Protein AF-A0AAV9B747-F1 (afdb_monomer)

Solvent-accessible surface area (backbone atoms only — not comparable to full-atom values): 9634 Å² total; per-residue (Å²): 139,81,80,83,84,75,82,76,76,76,82,72,79,83,65,59,85,52,69,72,56,31,53,51,53,48,54,54,65,77,53,63,54,70,68,61,51,49,53,55,48,52,54,48,51,52,54,50,51,53,52,53,50,50,53,50,50,53,52,52,52,55,36,62,74,66,78,54,80,82,84,76,81,89,60,102,57,96,60,64,58,45,88,87,77,69,55,73,66,60,97,67,61,66,67,66,52,50,55,54,57,70,70,45,76,77,84,65,70,61,92,63,80,47,75,64,51,54,53,50,52,51,50,52,52,52,52,52,51,51,54,51,51,54,53,52,52,52,51,52,51,53,52,56,70,70,50,86,79,72,96,120

Secondary structure (DSSP, 8-state):
---------------TTSHHHHHHHHHHHHS--HHHHHHHHHHHHHHHHHHHHHHHHHHHHHHHHTS--------SS---B-TTT--B-----HHHHHHHHHTS------TTSSHHHHHHHHHHHHHHHHHHHHHHHHHHHHHHHH------

Foldseek 3Di:
DDDPDDPDDPDDPPPCVDDPSVVVVVVCVVCDDPVVVVVVVVVVVVVVVVVVVVVVVVVVVVCVVVPHDDDDPPDPDDFPQDPVPSDTDDDDDVVVVVVVVVPDDPPPPPCPPDPVSVVVVVVVVVVVVVVVVVVVVVVVVVVVVVDPDDPD

InterPro domains:
  IPR024326 Ribosomal RNA-processing protein 7, C-terminal domain [PF12923] (29-152)
  IPR040446 Ribosomal RNA-processing protein 7 [PTHR13191] (2-152)

Structure (mmCIF, N/CA/C/O backbone):
data_AF-A0AAV9B747-F1
#
_entry.id   AF-A0AAV9B747-F1
#
loop_
_atom_site.group_PDB
_atom_site.id
_atom_site.type_symbol
_atom_site.label_atom_id
_atom_site.label_alt_id
_atom_site.label_comp_id
_atom_site.label_asym_id
_atom_site.label_entity_id
_atom_site.label_seq_id
_atom_site.pdbx_PDB_ins_code
_atom_site.Cartn_x
_atom_site.Cartn_y
_atom_site.Cartn_z
_atom_site.occupancy
_atom_site.B_iso_or_equiv
_atom_site.auth_seq_id
_atom_site.auth_comp_id
_atom_site.auth_asym_id
_atom_site.auth_atom_id
_atom_site.pdbx_PDB_model_num
ATOM 1 N N . MET A 1 1 ? 73.855 13.131 -69.220 1.00 43.25 1 MET A N 1
ATOM 2 C CA . MET A 1 1 ? 72.850 12.317 -68.515 1.00 43.25 1 MET A CA 1
ATOM 3 C C . MET A 1 1 ? 73.516 11.889 -67.230 1.00 43.25 1 MET A C 1
ATOM 5 O O . MET A 1 1 ? 74.196 10.877 -67.213 1.00 43.25 1 MET A O 1
ATOM 9 N N . GLU A 1 2 ? 73.443 12.754 -66.228 1.00 44.47 2 GLU A N 1
ATOM 10 C CA . GLU A 1 2 ? 73.711 12.400 -64.837 1.00 44.47 2 GLU A CA 1
ATOM 11 C C . GLU A 1 2 ? 72.358 12.598 -64.164 1.00 44.47 2 GLU A C 1
ATOM 13 O O . GLU A 1 2 ? 71.823 13.706 -64.162 1.00 44.47 2 GLU A O 1
ATOM 18 N N . GLU A 1 3 ? 71.734 11.488 -63.791 1.00 47.53 3 GLU A N 1
ATOM 19 C CA . GLU A 1 3 ? 70.464 11.468 -63.079 1.00 47.53 3 GLU A CA 1
ATOM 20 C C . GLU A 1 3 ? 70.797 11.606 -61.591 1.00 47.53 3 GLU A C 1
ATOM 22 O O . GLU A 1 3 ? 71.548 10.798 -61.048 1.00 47.53 3 GLU A O 1
ATOM 27 N N . GLU A 1 4 ? 70.305 12.673 -60.956 1.00 50.59 4 GLU A N 1
ATOM 28 C CA . GLU A 1 4 ? 70.348 12.823 -59.502 1.00 50.59 4 GLU A CA 1
ATOM 29 C C . GLU A 1 4 ? 69.434 11.763 -58.879 1.00 50.59 4 GLU A C 1
ATOM 31 O O . GLU A 1 4 ? 68.211 11.798 -59.032 1.00 50.59 4 GLU A O 1
ATOM 36 N N . GLU A 1 5 ? 70.051 10.809 -58.189 1.00 51.22 5 GLU A N 1
ATOM 37 C CA . GLU A 1 5 ? 69.393 9.830 -57.333 1.00 51.22 5 GLU A CA 1
ATOM 38 C C . GLU A 1 5 ? 68.821 10.570 -56.115 1.00 51.22 5 GLU A C 1
ATOM 40 O O . GLU A 1 5 ? 69.529 10.935 -55.176 1.00 51.22 5 GLU A O 1
ATOM 45 N N . VAL A 1 6 ? 67.527 10.887 -56.180 1.00 56.03 6 VAL A N 1
ATOM 46 C CA . VAL A 1 6 ? 66.772 11.426 -55.050 1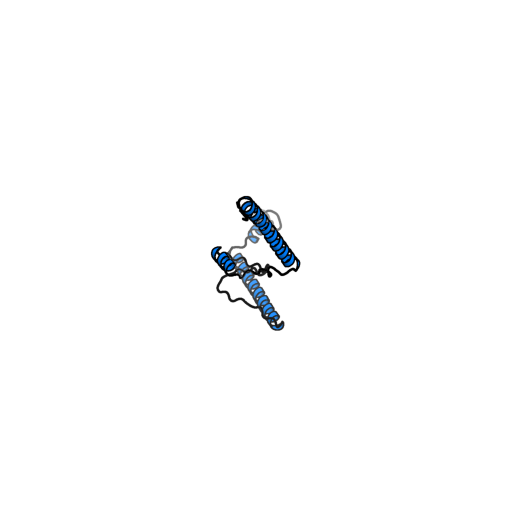.00 56.03 6 VAL A CA 1
ATOM 47 C C . VAL A 1 6 ? 66.429 10.249 -54.145 1.00 56.03 6 VAL A C 1
ATOM 49 O O . VAL A 1 6 ? 65.544 9.461 -54.470 1.00 56.03 6 VAL A O 1
ATOM 52 N N . ASP A 1 7 ? 67.134 10.129 -53.021 1.00 54.50 7 ASP A N 1
ATOM 53 C CA . ASP A 1 7 ? 66.823 9.154 -51.975 1.00 54.50 7 ASP A CA 1
ATOM 54 C C . ASP A 1 7 ? 65.405 9.405 -51.430 1.00 54.50 7 ASP A C 1
ATOM 56 O O . ASP A 1 7 ? 65.162 10.279 -50.589 1.00 54.50 7 ASP A O 1
ATOM 60 N N . GLU A 1 8 ? 64.443 8.628 -51.926 1.00 59.28 8 GLU A N 1
ATOM 61 C CA . GLU A 1 8 ? 63.095 8.554 -51.380 1.00 59.28 8 GLU A CA 1
ATOM 62 C C . GLU A 1 8 ? 63.162 7.919 -49.985 1.00 59.28 8 GLU A C 1
ATOM 64 O O . GLU A 1 8 ? 63.392 6.720 -49.820 1.00 59.28 8 GLU A O 1
ATOM 69 N N . ILE A 1 9 ? 62.961 8.735 -48.949 1.00 53.28 9 ILE A N 1
ATOM 70 C CA . ILE A 1 9 ? 62.841 8.249 -47.573 1.00 53.28 9 ILE A CA 1
ATOM 71 C C . ILE A 1 9 ? 61.611 7.324 -47.511 1.00 53.28 9 ILE A C 1
ATOM 73 O O . ILE A 1 9 ? 60.505 7.783 -47.818 1.00 53.28 9 ILE A O 1
ATOM 77 N N . PRO A 1 10 ? 61.754 6.049 -47.097 1.00 54.53 10 PRO A N 1
ATOM 78 C CA . PRO A 1 10 ? 60.627 5.134 -47.026 1.00 54.53 10 PRO A CA 1
ATOM 79 C C . PRO A 1 10 ? 59.608 5.661 -46.016 1.00 54.53 10 PRO A C 1
ATOM 81 O O . PRO A 1 10 ? 59.947 5.981 -44.874 1.00 54.53 10 PRO A O 1
ATOM 84 N N . MET A 1 11 ? 58.356 5.762 -46.465 1.00 51.22 11 MET A N 1
ATOM 85 C CA . MET A 1 11 ? 57.187 6.063 -45.643 1.00 51.22 11 MET A CA 1
ATOM 86 C C . MET A 1 11 ? 57.169 5.082 -44.469 1.00 51.22 11 MET A C 1
ATOM 88 O O . MET A 1 11 ? 56.852 3.909 -44.636 1.00 51.22 11 MET A O 1
ATOM 92 N N . VAL A 1 12 ? 57.586 5.554 -43.296 1.00 50.78 12 VAL A N 1
ATOM 93 C CA . VAL A 1 12 ? 57.536 4.783 -42.056 1.00 50.78 12 VAL A CA 1
ATOM 94 C C . VAL A 1 12 ? 56.076 4.444 -41.815 1.00 50.78 12 VAL A C 1
ATOM 96 O O . VAL A 1 12 ? 55.251 5.352 -41.696 1.00 50.78 12 VAL A O 1
ATOM 99 N N . ASP A 1 13 ? 55.769 3.149 -41.788 1.00 57.94 13 ASP A N 1
ATOM 100 C CA . ASP A 1 13 ? 54.441 2.641 -41.486 1.00 57.94 13 ASP A CA 1
ATOM 101 C C . ASP A 1 13 ? 53.910 3.329 -40.224 1.00 57.94 13 ASP A C 1
ATOM 103 O O . ASP A 1 13 ? 54.472 3.245 -39.129 1.00 57.94 13 ASP A O 1
ATOM 107 N N . GLU A 1 14 ? 52.838 4.092 -40.415 1.00 60.12 14 GLU A N 1
ATOM 108 C CA . GLU A 1 14 ? 52.123 4.843 -39.390 1.00 60.12 14 GLU A CA 1
ATOM 109 C C . GLU A 1 14 ? 51.334 3.876 -38.501 1.00 60.12 14 GLU A C 1
ATOM 111 O O . GLU A 1 14 ? 50.099 3.813 -38.515 1.00 60.12 14 GLU A O 1
ATOM 116 N N . ASP A 1 15 ? 52.071 3.076 -37.734 1.00 64.69 15 ASP A N 1
ATOM 117 C CA . ASP A 1 15 ? 51.520 2.130 -36.785 1.00 64.6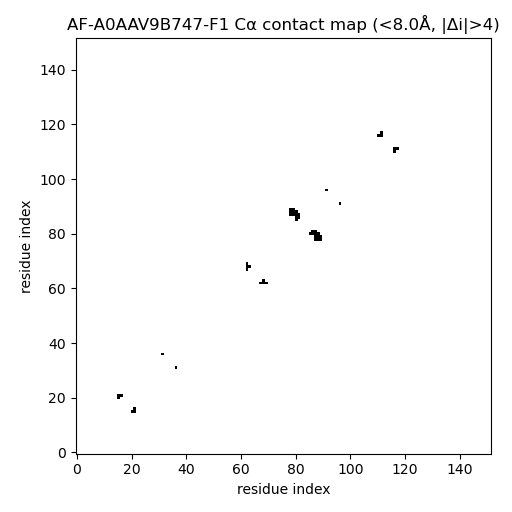9 15 ASP A CA 1
ATOM 118 C C . ASP A 1 15 ? 50.665 2.890 -35.764 1.00 64.69 15 ASP A C 1
ATOM 120 O O . ASP A 1 15 ? 51.148 3.509 -34.813 1.00 64.69 15 ASP A O 1
ATOM 124 N N . CYS A 1 16 ? 49.342 2.781 -35.903 1.00 62.44 16 CYS A N 1
ATOM 125 C CA . CYS A 1 16 ? 48.363 3.282 -34.931 1.00 62.44 16 CYS A CA 1
ATOM 126 C C . CYS A 1 16 ? 48.383 2.490 -33.600 1.00 62.44 16 CYS A C 1
ATOM 128 O O . CYS A 1 16 ? 47.409 2.505 -32.842 1.00 62.44 16 CYS A O 1
ATOM 130 N N . SER A 1 17 ? 49.476 1.774 -33.316 1.00 70.69 17 SER A N 1
ATOM 131 C CA . SER A 1 17 ? 49.678 0.898 -32.162 1.00 70.69 17 SER A CA 1
ATOM 132 C C . SER A 1 17 ? 49.856 1.677 -30.850 1.00 70.69 17 SER A C 1
ATOM 134 O O . SER A 1 17 ? 49.536 1.158 -29.775 1.00 70.69 17 SER A O 1
ATOM 136 N N . GLY A 1 18 ? 50.272 2.948 -30.914 1.00 79.50 18 GLY A N 1
ATOM 137 C CA . GLY A 1 18 ? 50.517 3.780 -29.736 1.00 79.50 18 GLY A CA 1
ATOM 138 C C . GLY A 1 18 ? 50.396 5.288 -29.967 1.00 79.50 18 GLY A C 1
ATOM 139 O O . GLY A 1 18 ? 50.214 5.777 -31.079 1.00 79.50 18 GLY A O 1
ATOM 140 N N . GLY A 1 19 ? 50.475 6.048 -28.873 1.00 85.06 19 GLY A N 1
ATOM 141 C CA . GLY A 1 19 ? 50.480 7.515 -28.901 1.00 85.06 19 GLY A CA 1
ATOM 142 C C . GLY A 1 19 ? 49.133 8.163 -29.247 1.00 85.06 19 GLY A C 1
ATOM 143 O O . GLY A 1 19 ? 48.070 7.565 -29.095 1.00 85.06 19 GLY A O 1
ATOM 144 N N . MET A 1 20 ? 49.173 9.424 -29.693 1.00 84.00 20 MET A N 1
ATOM 145 C CA . MET A 1 20 ? 47.987 10.259 -29.962 1.00 84.00 20 MET A CA 1
ATOM 146 C C . MET A 1 20 ? 47.029 9.641 -30.994 1.00 84.00 20 MET A C 1
ATOM 148 O O . MET A 1 20 ? 45.812 9.755 -30.867 1.00 84.00 20 MET A O 1
ATOM 152 N N . LYS A 1 21 ? 47.568 8.941 -31.997 1.00 84.12 21 LYS A N 1
ATOM 153 C CA . LYS A 1 21 ? 46.781 8.313 -33.070 1.00 84.12 21 LYS A CA 1
ATOM 154 C C . LYS A 1 21 ? 45.888 7.197 -32.543 1.00 84.12 21 LYS A C 1
ATOM 156 O O . LYS A 1 21 ? 44.722 7.130 -32.924 1.00 84.12 21 LYS A O 1
ATOM 161 N N . LYS A 1 22 ? 46.378 6.409 -31.579 1.00 90.94 22 LYS A N 1
ATOM 162 C CA . LYS A 1 22 ? 45.562 5.420 -30.864 1.00 90.94 22 LYS A CA 1
ATOM 163 C C . LYS A 1 22 ? 44.353 6.077 -30.193 1.00 90.94 22 LYS A C 1
ATOM 165 O O . LYS A 1 22 ? 43.232 5.620 -30.392 1.00 90.94 22 LYS A O 1
ATOM 170 N N . TRP A 1 23 ? 44.571 7.169 -29.459 1.00 89.56 23 TRP A N 1
ATOM 171 C CA . TRP A 1 23 ? 43.501 7.883 -28.754 1.00 89.56 23 TRP A CA 1
ATOM 172 C C . TRP A 1 23 ? 42.484 8.513 -29.704 1.00 89.56 23 TRP A C 1
ATOM 174 O O . TRP A 1 23 ? 41.292 8.464 -29.428 1.00 89.56 23 TRP A O 1
ATOM 184 N N . LEU A 1 24 ? 42.924 9.060 -30.841 1.00 86.94 24 LEU A N 1
ATOM 185 C CA . LEU A 1 24 ? 42.023 9.589 -31.870 1.00 86.94 24 LEU A CA 1
ATOM 186 C C . LEU A 1 24 ? 41.150 8.481 -32.471 1.00 86.94 24 LEU A C 1
ATOM 188 O O . LEU A 1 24 ? 39.933 8.631 -32.576 1.00 86.94 24 LEU A O 1
ATOM 192 N N . VAL A 1 25 ? 41.748 7.339 -32.808 1.00 87.75 25 VAL A N 1
ATOM 193 C CA . VAL A 1 25 ? 41.011 6.184 -33.333 1.00 87.75 25 VAL A CA 1
ATOM 194 C C . VAL A 1 25 ? 40.032 5.633 -32.289 1.00 87.75 25 VAL A C 1
ATOM 196 O O . VAL A 1 25 ? 38.886 5.333 -32.618 1.00 87.75 25 VAL A O 1
ATOM 199 N N . GLU A 1 26 ? 40.439 5.532 -31.025 1.00 89.56 26 GLU A N 1
ATOM 200 C CA . GLU A 1 26 ? 39.572 5.108 -29.919 1.00 89.56 26 GLU A CA 1
ATOM 201 C C . GLU A 1 26 ? 38.441 6.112 -29.651 1.00 89.56 26 GLU A C 1
ATOM 203 O O . GLU A 1 26 ? 37.292 5.721 -29.438 1.00 89.56 26 GLU A O 1
ATOM 208 N N . TYR A 1 27 ? 38.722 7.410 -29.765 1.00 88.62 27 TYR A N 1
ATOM 209 C CA . TYR A 1 27 ? 37.726 8.473 -29.663 1.00 88.62 27 TYR A CA 1
ATOM 210 C C . TYR A 1 27 ? 36.653 8.349 -30.753 1.00 88.62 27 TYR A C 1
ATOM 212 O O . TYR A 1 27 ? 35.461 8.402 -30.453 1.00 88.62 27 TYR A O 1
ATOM 220 N N . HIS A 1 28 ? 37.052 8.101 -32.001 1.00 85.81 28 HIS A N 1
ATOM 221 C CA . HIS A 1 28 ? 36.100 7.876 -33.091 1.00 85.81 28 HIS A CA 1
ATOM 222 C C . HIS A 1 28 ? 35.337 6.550 -32.945 1.00 85.81 28 HIS A C 1
ATOM 224 O O . HIS A 1 28 ? 34.140 6.505 -33.213 1.00 85.81 28 HIS A O 1
ATOM 230 N N . ARG A 1 29 ? 35.987 5.484 -32.459 1.00 86.31 29 ARG A N 1
ATOM 231 C CA . ARG A 1 29 ? 35.334 4.183 -32.208 1.00 86.31 29 ARG A CA 1
ATOM 232 C C . ARG A 1 29 ? 34.338 4.221 -31.050 1.00 86.31 29 ARG A C 1
ATOM 234 O O . ARG A 1 29 ? 33.297 3.575 -31.129 1.00 86.31 29 ARG A O 1
ATOM 241 N N . SER A 1 30 ? 34.641 4.969 -29.990 1.00 85.81 30 SER A N 1
ATOM 242 C CA . SER A 1 30 ? 33.762 5.121 -28.819 1.00 85.81 30 SER A CA 1
ATOM 243 C C . SER A 1 30 ? 32.515 5.958 -29.108 1.00 85.81 30 SER A C 1
ATOM 245 O O . SER A 1 30 ? 31.548 5.898 -28.351 1.00 85.81 30 SER A O 1
ATOM 247 N N . ARG A 1 31 ? 32.514 6.710 -30.215 1.00 85.94 31 ARG A N 1
ATOM 248 C CA . ARG A 1 31 ? 31.404 7.556 -30.661 1.00 85.94 31 ARG A CA 1
ATOM 249 C C . ARG A 1 31 ? 30.878 7.081 -32.015 1.00 85.94 31 ARG A C 1
ATOM 251 O O . ARG A 1 31 ? 31.028 7.793 -33.010 1.00 85.94 31 ARG A O 1
ATOM 258 N N . PRO A 1 32 ? 30.267 5.884 -32.073 1.00 83.00 32 PRO A N 1
ATOM 259 C CA . PRO A 1 32 ? 29.537 5.482 -33.263 1.00 83.00 32 PRO A CA 1
ATOM 260 C C . PRO A 1 32 ? 28.456 6.529 -33.568 1.00 83.00 32 PRO A C 1
ATOM 262 O O . PRO A 1 32 ? 27.899 7.151 -32.660 1.00 83.00 32 PRO A O 1
ATOM 265 N N . GLY A 1 33 ? 28.188 6.759 -34.853 1.00 88.25 33 GLY A N 1
ATOM 266 C CA . GLY A 1 33 ? 27.176 7.724 -35.280 1.00 88.25 33 GLY A CA 1
ATOM 267 C C . GLY A 1 33 ? 25.790 7.397 -34.717 1.00 88.25 33 GLY A C 1
ATOM 268 O O . GLY A 1 33 ? 25.498 6.248 -34.386 1.00 88.25 33 GLY A O 1
ATOM 269 N N . LEU A 1 34 ? 24.919 8.407 -34.647 1.00 90.44 34 LEU A N 1
ATOM 270 C CA . LEU A 1 34 ? 23.573 8.280 -34.072 1.00 90.44 34 LEU A CA 1
ATOM 271 C C . LEU A 1 34 ? 22.755 7.134 -34.688 1.00 90.44 34 LEU A C 1
ATOM 273 O O . LEU A 1 34 ? 22.037 6.459 -33.963 1.00 90.44 34 LEU A O 1
ATOM 277 N N . ALA A 1 35 ? 22.909 6.878 -35.991 1.00 92.88 35 ALA A N 1
ATOM 278 C CA . ALA A 1 35 ? 22.228 5.781 -36.680 1.00 92.88 35 ALA A CA 1
ATOM 279 C C . ALA A 1 35 ? 22.592 4.403 -36.097 1.00 92.88 35 ALA A C 1
ATOM 281 O O . ALA A 1 35 ? 21.711 3.630 -35.747 1.00 92.88 35 ALA A O 1
ATOM 282 N N . ILE A 1 36 ? 23.887 4.140 -35.897 1.00 92.31 36 ILE A N 1
ATOM 283 C CA . ILE A 1 36 ? 24.384 2.874 -35.333 1.00 92.31 36 ILE A CA 1
ATOM 284 C C . ILE A 1 36 ? 23.933 2.721 -33.876 1.00 92.31 36 ILE A C 1
ATOM 286 O O . ILE A 1 36 ? 23.662 1.619 -33.407 1.00 92.31 36 ILE A O 1
ATOM 290 N N . LEU A 1 37 ? 23.885 3.828 -33.129 1.00 92.19 37 LEU A N 1
ATOM 291 C CA . LEU A 1 37 ? 23.397 3.803 -31.755 1.00 92.19 37 LEU A CA 1
ATOM 292 C C . LEU A 1 37 ? 21.907 3.447 -31.703 1.00 92.19 37 LEU A C 1
ATOM 294 O O . LEU A 1 37 ? 21.520 2.656 -30.849 1.00 92.19 37 LEU A O 1
ATOM 298 N N . GLN A 1 38 ? 21.104 3.999 -32.613 1.00 94.81 38 GLN A N 1
ATOM 299 C CA . GLN A 1 38 ? 19.678 3.702 -32.701 1.00 94.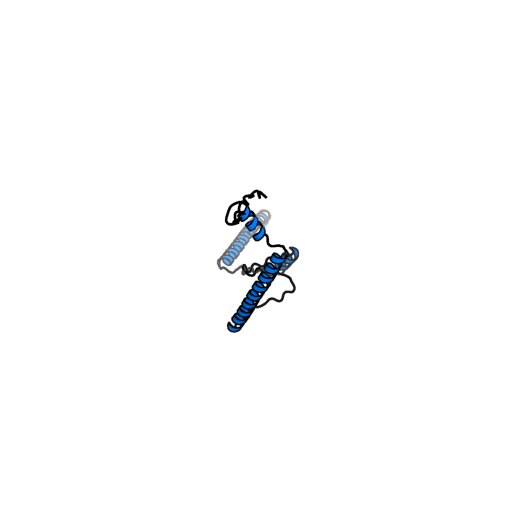81 38 GLN A CA 1
ATOM 300 C C . GLN A 1 38 ? 19.437 2.222 -33.014 1.00 94.81 38 GLN A C 1
ATOM 302 O O . GLN A 1 38 ? 18.707 1.578 -32.273 1.00 94.81 38 GLN A O 1
ATOM 307 N N . GLU A 1 39 ? 20.124 1.667 -34.018 1.00 96.50 39 GLU A N 1
ATOM 308 C CA . GLU A 1 39 ? 20.027 0.238 -34.359 1.00 96.50 39 GLU A CA 1
ATOM 309 C C . GLU A 1 39 ? 20.339 -0.654 -33.150 1.00 96.50 39 GLU A C 1
ATOM 311 O O . GLU A 1 39 ? 19.579 -1.559 -32.825 1.00 96.50 39 GLU A O 1
ATOM 316 N N . ARG A 1 40 ? 21.405 -0.340 -32.401 1.00 95.69 40 ARG A N 1
ATOM 317 C CA . ARG A 1 40 ? 21.760 -1.088 -31.183 1.00 95.69 40 ARG A CA 1
ATOM 318 C C . ARG A 1 40 ? 20.699 -0.996 -30.089 1.00 95.69 40 ARG A C 1
ATOM 320 O O . ARG A 1 40 ? 20.527 -1.954 -29.340 1.00 95.69 40 ARG A O 1
ATOM 327 N N . ILE A 1 41 ? 20.055 0.162 -29.941 1.00 96.56 41 ILE A N 1
ATOM 328 C CA . ILE A 1 41 ? 18.972 0.345 -28.970 1.00 96.56 41 ILE A CA 1
ATOM 329 C C . ILE A 1 41 ? 17.761 -0.475 -29.402 1.00 96.56 41 ILE A C 1
ATOM 331 O O . ILE A 1 41 ? 17.208 -1.190 -28.575 1.00 96.56 41 ILE A O 1
ATOM 335 N N . ASP A 1 42 ? 17.393 -0.419 -30.678 1.00 97.25 42 ASP A N 1
ATOM 336 C CA . ASP A 1 42 ? 16.248 -1.150 -31.216 1.00 97.25 42 ASP A CA 1
ATOM 337 C C . ASP A 1 42 ? 16.456 -2.672 -31.079 1.00 97.25 42 ASP A C 1
ATOM 339 O O . ASP A 1 42 ? 15.577 -3.382 -30.583 1.00 97.25 42 ASP A O 1
ATOM 343 N N . ASP A 1 43 ? 17.654 -3.171 -31.398 1.00 97.56 43 ASP A N 1
ATOM 344 C CA . ASP A 1 43 ? 18.044 -4.573 -31.191 1.00 97.56 43 ASP A CA 1
ATOM 345 C C . ASP A 1 43 ? 17.974 -4.975 -29.707 1.00 97.56 43 ASP A C 1
ATOM 347 O O . ASP A 1 43 ? 17.482 -6.049 -29.354 1.00 97.56 43 ASP A O 1
ATOM 351 N N . PHE A 1 44 ? 18.444 -4.105 -28.808 1.00 97.50 44 PHE A N 1
ATOM 352 C CA . PHE A 1 44 ? 18.396 -4.364 -27.371 1.00 97.50 44 PHE A CA 1
ATOM 353 C C . PHE A 1 44 ? 16.958 -4.388 -26.840 1.00 97.50 44 PHE A C 1
ATOM 355 O O . PHE A 1 44 ? 16.588 -5.295 -26.093 1.00 97.50 44 PHE A O 1
ATOM 362 N N . THR A 1 45 ? 16.140 -3.410 -27.230 1.00 96.12 45 THR A N 1
ATOM 363 C CA . THR A 1 45 ? 14.740 -3.310 -26.814 1.00 96.12 45 THR A CA 1
ATOM 364 C C . THR A 1 45 ? 13.949 -4.519 -27.298 1.00 96.12 45 THR A C 1
ATOM 366 O O . THR A 1 45 ? 13.259 -5.143 -26.495 1.00 96.12 45 THR A O 1
ATOM 369 N N . THR A 1 46 ? 14.105 -4.910 -28.564 1.00 96.94 46 THR A N 1
ATOM 370 C CA . THR A 1 46 ? 13.411 -6.082 -29.123 1.00 96.94 46 THR A CA 1
ATOM 371 C C . THR A 1 46 ? 13.821 -7.385 -28.433 1.00 96.94 46 THR A C 1
ATOM 373 O O . THR A 1 46 ? 12.954 -8.189 -28.080 1.00 96.94 46 THR A O 1
ATOM 376 N N . ALA A 1 47 ? 15.116 -7.587 -28.160 1.00 97.12 47 ALA A N 1
ATOM 377 C CA . ALA A 1 47 ? 15.596 -8.759 -27.426 1.00 97.12 47 ALA A CA 1
ATOM 378 C C . ALA A 1 47 ? 15.070 -8.802 -25.979 1.00 97.12 47 ALA A C 1
ATOM 380 O O . ALA A 1 47 ? 14.645 -9.856 -25.502 1.00 97.12 47 ALA A O 1
ATOM 381 N N . HIS A 1 48 ? 15.063 -7.659 -25.289 1.00 95.56 48 HIS A N 1
ATOM 382 C CA . HIS A 1 48 ? 14.583 -7.556 -23.912 1.00 95.56 48 HIS A CA 1
ATOM 383 C C . HIS A 1 48 ? 13.064 -7.772 -23.809 1.00 95.56 48 HIS A C 1
ATOM 385 O O . HIS A 1 48 ? 12.591 -8.481 -22.922 1.00 95.56 48 HIS A O 1
ATOM 391 N N . GLU A 1 49 ? 12.282 -7.200 -24.726 1.00 94.06 49 GLU A N 1
ATOM 392 C CA . GLU A 1 49 ? 10.831 -7.416 -24.784 1.00 94.06 49 GLU A CA 1
ATOM 393 C C . GLU A 1 49 ? 10.481 -8.884 -25.059 1.00 94.06 49 GLU A C 1
ATOM 395 O O . GLU A 1 49 ? 9.566 -9.423 -24.430 1.00 94.06 49 GLU A O 1
ATOM 400 N N . ALA A 1 50 ? 11.241 -9.555 -25.933 1.00 95.38 50 ALA A N 1
ATOM 401 C CA . ALA A 1 50 ? 11.068 -10.980 -26.201 1.00 95.38 50 ALA A CA 1
ATOM 402 C C . ALA A 1 50 ? 11.335 -11.844 -24.955 1.00 95.38 50 ALA A C 1
ATOM 404 O O . ALA A 1 50 ? 10.551 -12.751 -24.664 1.00 95.38 50 ALA A O 1
ATOM 405 N N . GLN A 1 51 ? 12.393 -11.543 -24.193 1.00 93.62 51 GLN A N 1
ATOM 406 C CA . GLN A 1 51 ? 12.688 -12.225 -22.924 1.00 93.62 51 GLN A CA 1
ATOM 407 C C . GLN A 1 51 ? 11.572 -12.008 -21.895 1.00 93.62 51 GLN A C 1
ATOM 409 O O . GLN A 1 51 ? 11.072 -12.969 -21.311 1.00 93.62 51 GLN A O 1
ATOM 414 N N . LEU A 1 52 ? 11.110 -10.766 -21.732 1.00 91.75 52 LEU A N 1
ATOM 415 C CA . LEU A 1 52 ? 10.038 -10.436 -20.793 1.00 91.75 52 LEU A CA 1
ATOM 416 C C . LEU A 1 52 ? 8.724 -11.155 -21.140 1.00 91.75 52 LEU A C 1
ATOM 418 O O . LEU A 1 52 ? 7.985 -11.586 -20.252 1.00 91.75 52 LEU A O 1
ATOM 422 N N . GLU A 1 53 ? 8.406 -11.289 -22.431 1.00 89.62 53 GLU A N 1
ATOM 423 C CA . GLU A 1 53 ? 7.209 -12.015 -22.851 1.00 89.62 53 GLU A CA 1
ATOM 424 C C . GLU A 1 53 ? 7.319 -13.521 -22.570 1.00 89.62 53 GLU A C 1
ATOM 426 O O . GLU A 1 53 ? 6.329 -14.127 -22.150 1.00 89.62 53 GLU A O 1
ATOM 431 N N . GLN A 1 54 ? 8.500 -14.119 -22.754 1.00 91.00 54 GLN A N 1
ATOM 432 C CA . GLN A 1 54 ? 8.748 -15.516 -22.381 1.00 91.00 54 GLN A CA 1
ATOM 433 C C . GLN A 1 54 ? 8.558 -15.726 -20.876 1.00 91.00 54 GLN A C 1
ATOM 435 O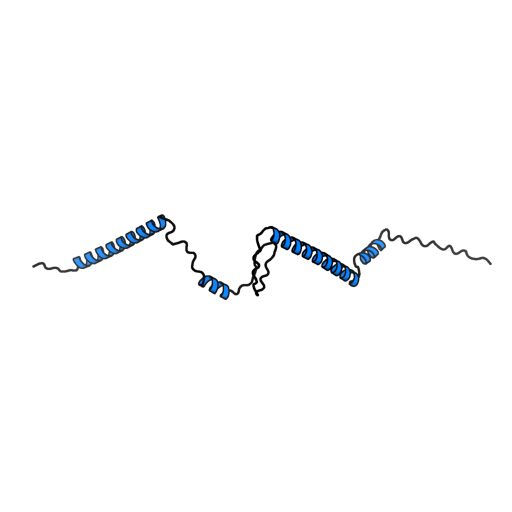 O . GLN A 1 54 ? 7.775 -16.586 -20.479 1.00 91.00 54 GLN A O 1
ATOM 440 N N . GLU A 1 55 ? 9.152 -14.874 -20.038 1.00 88.69 55 GLU A N 1
ATOM 441 C CA . GLU A 1 55 ? 8.971 -14.938 -18.581 1.00 88.69 55 GLU A CA 1
ATOM 442 C C . GLU A 1 55 ? 7.505 -14.757 -18.161 1.00 88.69 55 GLU A C 1
ATOM 444 O O . GLU A 1 55 ? 7.027 -15.407 -17.224 1.00 88.69 55 GLU A O 1
ATOM 449 N N . ARG A 1 56 ? 6.759 -13.884 -18.855 1.00 85.06 56 ARG A N 1
ATOM 450 C CA . ARG A 1 56 ? 5.323 -13.705 -18.607 1.00 85.06 56 ARG A CA 1
ATOM 451 C C . ARG A 1 56 ? 4.550 -14.985 -18.918 1.00 85.06 56 ARG A C 1
ATOM 453 O O . ARG A 1 56 ? 3.733 -15.392 -18.094 1.00 85.06 56 ARG A O 1
ATOM 460 N N . LYS A 1 57 ? 4.827 -15.620 -20.062 1.00 86.75 57 LYS A N 1
ATOM 461 C CA . LYS A 1 57 ? 4.205 -16.890 -20.470 1.00 86.75 57 LYS A CA 1
ATOM 462 C C . LYS A 1 57 ? 4.529 -18.007 -19.474 1.00 86.75 57 LYS A C 1
ATOM 464 O O . LYS A 1 57 ? 3.609 -18.637 -18.967 1.00 86.75 57 LYS A O 1
ATOM 469 N N . GLU A 1 58 ? 5.792 -18.159 -19.076 1.00 86.19 58 GLU A N 1
ATOM 470 C CA . GLU A 1 58 ? 6.197 -19.143 -18.060 1.00 86.19 58 GLU A CA 1
ATOM 471 C C . GLU A 1 58 ? 5.525 -18.901 -16.700 1.00 86.19 58 GLU A C 1
ATOM 473 O O . GLU A 1 58 ? 5.148 -19.836 -15.991 1.00 86.19 58 GLU A O 1
ATOM 478 N N . ARG A 1 59 ? 5.363 -17.633 -16.302 1.00 80.75 59 ARG A N 1
ATOM 479 C CA . ARG A 1 59 ? 4.651 -17.275 -15.069 1.00 80.75 59 ARG A CA 1
ATOM 480 C C . ARG A 1 59 ? 3.164 -17.619 -15.156 1.00 80.75 59 ARG A C 1
ATOM 482 O O . ARG A 1 59 ? 2.605 -18.069 -14.156 1.00 80.75 59 ARG A O 1
ATOM 489 N N . GLU A 1 60 ? 2.534 -17.386 -16.305 1.00 78.69 60 GLU A N 1
ATOM 490 C CA . GLU A 1 60 ? 1.137 -17.749 -16.565 1.00 78.69 60 GLU A CA 1
ATOM 491 C C . GLU A 1 60 ? 0.946 -19.277 -16.540 1.00 78.69 60 GLU A C 1
ATOM 493 O O . GLU A 1 60 ? 0.035 -19.760 -15.866 1.00 78.69 60 GLU A O 1
ATOM 498 N N . GLU A 1 61 ? 1.843 -20.040 -17.170 1.00 79.88 61 GLU A N 1
ATOM 499 C CA . GLU A 1 61 ? 1.838 -21.512 -17.161 1.00 79.88 61 GLU A CA 1
ATOM 500 C C . GLU A 1 61 ? 2.028 -22.075 -15.745 1.00 79.88 61 GLU A C 1
ATOM 502 O O . GLU A 1 61 ? 1.213 -22.870 -15.271 1.00 79.88 61 GLU A O 1
ATOM 507 N N . ARG A 1 62 ? 3.022 -21.573 -15.001 1.00 75.31 62 ARG A N 1
ATOM 508 C CA . ARG A 1 62 ? 3.254 -21.957 -13.598 1.00 75.31 62 ARG A CA 1
ATOM 509 C C . ARG A 1 62 ? 2.052 -21.637 -12.700 1.00 75.31 62 ARG A C 1
ATOM 511 O O . ARG A 1 62 ? 1.763 -22.376 -11.759 1.00 75.31 62 ARG A O 1
ATOM 518 N N . ALA A 1 63 ? 1.348 -20.535 -12.966 1.00 72.56 63 ALA A N 1
ATOM 519 C CA . ALA A 1 63 ? 0.132 -20.180 -12.236 1.00 72.56 63 ALA A CA 1
ATOM 520 C C . ALA A 1 63 ? -1.048 -21.112 -12.573 1.00 72.56 63 ALA A C 1
ATOM 522 O O . ALA A 1 63 ? -1.867 -21.386 -11.693 1.00 72.56 63 ALA A O 1
ATOM 523 N N . ALA A 1 64 ? -1.127 -21.622 -13.807 1.00 71.62 64 ALA A N 1
ATOM 524 C CA . ALA A 1 64 ? -2.146 -22.586 -14.220 1.00 71.62 64 ALA A CA 1
ATOM 525 C C . ALA A 1 64 ? -1.942 -23.968 -13.569 1.00 71.62 64 ALA A C 1
ATOM 527 O O . ALA A 1 64 ? -2.913 -24.577 -13.117 1.00 71.62 64 ALA A O 1
ATOM 528 N N . GLU A 1 65 ? -0.696 -24.438 -13.453 1.00 75.75 65 GLU A N 1
ATOM 529 C CA . GLU A 1 65 ? -0.363 -25.727 -12.820 1.00 75.75 65 GLU A CA 1
ATOM 530 C C . GLU A 1 65 ? -0.634 -25.744 -11.307 1.00 75.75 65 GLU A C 1
ATOM 532 O O . GLU A 1 65 ? -1.047 -26.760 -10.748 1.00 75.75 65 GLU A O 1
ATOM 537 N N . GLY A 1 66 ? -0.431 -24.610 -10.630 1.00 74.44 66 GLY A N 1
ATOM 538 C CA . GLY A 1 66 ? -0.526 -24.507 -9.173 1.00 74.44 66 GLY A CA 1
ATOM 539 C C . GLY A 1 66 ? -1.945 -24.518 -8.594 1.00 74.44 66 GLY A C 1
ATOM 540 O O . GLY A 1 66 ? -2.083 -24.464 -7.375 1.00 74.44 66 GLY A O 1
ATOM 541 N N . GLY A 1 67 ? -3.003 -24.541 -9.415 1.00 73.50 67 GLY A N 1
ATOM 542 C CA . GLY A 1 67 ? -4.402 -24.563 -8.953 1.00 73.50 67 GLY A CA 1
ATOM 543 C C . GLY A 1 67 ? -4.875 -23.305 -8.201 1.00 73.50 67 GLY A C 1
ATOM 544 O O . GLY A 1 67 ? -6.028 -23.243 -7.774 1.00 73.50 67 GLY A O 1
ATOM 545 N N . TRP A 1 68 ? -4.020 -22.288 -8.054 1.00 66.12 68 TRP A N 1
ATOM 546 C CA . TRP A 1 68 ? -4.340 -20.994 -7.450 1.00 66.12 68 TRP A CA 1
ATOM 547 C C . TRP A 1 68 ? -4.329 -19.909 -8.525 1.00 66.12 68 TRP A C 1
ATOM 549 O O . TRP A 1 68 ? -3.277 -19.484 -8.998 1.00 66.12 68 TRP A O 1
ATOM 559 N N . THR A 1 69 ? -5.508 -19.412 -8.893 1.00 70.81 69 THR A N 1
ATOM 560 C CA . THR A 1 69 ? -5.634 -18.300 -9.842 1.00 70.81 69 THR A CA 1
ATOM 561 C C . THR A 1 69 ? -5.292 -16.968 -9.174 1.00 70.81 69 THR A C 1
ATOM 563 O O . THR A 1 69 ? -5.909 -16.599 -8.170 1.00 70.81 69 THR A O 1
ATOM 566 N N . VAL A 1 70 ? -4.362 -16.203 -9.755 1.00 70.81 70 VAL A N 1
ATOM 567 C CA . VAL A 1 70 ? -4.083 -14.819 -9.340 1.00 70.81 70 VAL A CA 1
ATOM 568 C C . VAL A 1 70 ? -5.319 -13.957 -9.611 1.00 70.81 70 VAL A C 1
ATOM 570 O O . VAL A 1 70 ? -5.721 -13.767 -10.757 1.00 70.81 70 VAL A O 1
ATOM 573 N N . VAL A 1 71 ? -5.927 -13.411 -8.555 1.00 74.50 71 VAL A N 1
ATOM 574 C CA . VAL A 1 71 ? -7.059 -12.482 -8.677 1.00 74.50 71 VAL A CA 1
ATOM 575 C C . VAL A 1 71 ? -6.557 -11.164 -9.264 1.00 74.50 71 VAL A C 1
ATOM 577 O O . VAL A 1 71 ? -5.992 -10.324 -8.562 1.00 74.50 71 VAL A O 1
ATOM 580 N N . THR A 1 72 ? -6.777 -10.957 -10.560 1.00 68.31 72 THR A N 1
ATOM 581 C CA . THR A 1 72 ? -6.491 -9.680 -11.215 1.00 68.31 72 THR A CA 1
ATOM 582 C C . THR A 1 72 ? -7.646 -8.714 -10.961 1.00 68.31 72 THR A C 1
ATOM 584 O O . THR A 1 72 ? -8.781 -8.888 -11.412 1.00 68.31 72 THR A O 1
ATOM 587 N N . HIS A 1 73 ? -7.381 -7.657 -10.190 1.00 63.69 73 HIS A N 1
ATOM 588 C CA . HIS A 1 73 ? -8.370 -6.603 -10.012 1.00 63.69 73 HIS A CA 1
ATOM 589 C C . HIS A 1 73 ? -8.450 -5.778 -11.307 1.00 63.69 73 HIS A C 1
ATOM 591 O O . HIS A 1 73 ? -7.642 -4.882 -11.540 1.00 63.69 73 HIS A O 1
ATOM 597 N N . HIS A 1 74 ? -9.498 -5.978 -12.102 1.00 58.31 74 HIS A N 1
ATOM 598 C CA . HIS A 1 74 ? -9.867 -5.088 -13.203 1.00 58.31 74 HIS A CA 1
ATOM 599 C C . HIS A 1 74 ? -10.386 -3.759 -12.622 1.00 58.31 74 HIS A C 1
ATOM 601 O O . HIS A 1 74 ? -11.562 -3.595 -12.305 1.00 58.31 74 HIS A O 1
ATOM 607 N N . LYS A 1 75 ? -9.490 -2.800 -12.354 1.00 50.53 75 LYS A N 1
ATOM 608 C CA . LYS A 1 75 ? -9.882 -1.426 -11.993 1.00 50.53 75 LYS A CA 1
ATOM 609 C C . LYS A 1 75 ? -9.515 -0.522 -13.160 1.00 50.53 75 LYS A C 1
ATOM 611 O O . LYS A 1 75 ? -8.334 -0.308 -13.410 1.00 50.53 75 LYS A O 1
ATOM 616 N N . GLY A 1 76 ? -10.509 0.107 -13.783 1.00 56.09 76 GLY A N 1
ATOM 617 C CA . GLY A 1 76 ? -10.346 1.254 -14.689 1.00 56.09 76 GLY A CA 1
ATOM 618 C C . GLY A 1 76 ? -9.785 2.515 -14.007 1.00 56.09 76 GLY A C 1
ATOM 619 O O . GLY A 1 76 ? -10.218 3.625 -14.286 1.00 56.09 76 GLY A O 1
ATOM 620 N N . ARG A 1 77 ? -8.848 2.367 -13.065 1.00 55.69 77 ARG A N 1
ATOM 621 C CA . ARG A 1 77 ? -8.140 3.460 -12.404 1.00 55.69 77 ARG A CA 1
ATOM 622 C C . ARG A 1 77 ? -6.673 3.073 -12.330 1.00 55.69 77 ARG A C 1
ATOM 624 O O . ARG A 1 77 ? -6.335 2.164 -11.576 1.00 55.69 77 ARG A O 1
ATOM 631 N N . LYS A 1 78 ? -5.835 3.777 -13.098 1.00 53.12 78 LYS A N 1
ATOM 632 C CA . LYS A 1 78 ? -4.374 3.633 -13.103 1.00 53.12 78 LYS A CA 1
ATOM 633 C C . LYS A 1 78 ? -3.860 3.700 -11.661 1.00 53.12 78 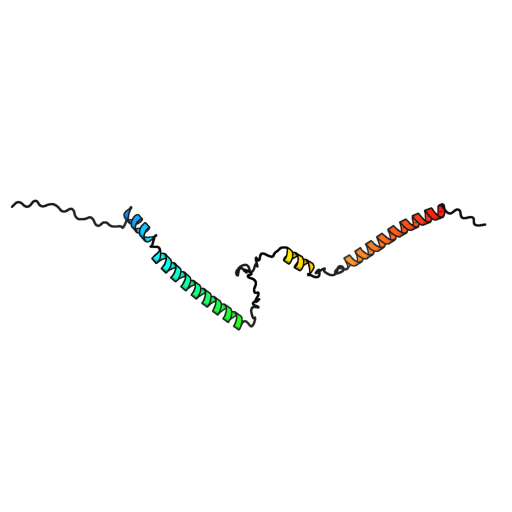LYS A C 1
ATOM 635 O O . LYS A 1 78 ? -3.811 4.772 -11.060 1.00 53.12 78 LYS A O 1
ATOM 640 N N . LYS A 1 79 ? -3.556 2.545 -11.080 1.00 54.22 79 LYS A N 1
ATOM 641 C CA . LYS A 1 79 ? -2.688 2.436 -9.916 1.00 54.22 79 LYS A CA 1
ATOM 642 C C . LYS A 1 79 ? -1.400 1.842 -10.448 1.00 54.22 79 LYS A C 1
ATOM 644 O O . LYS A 1 79 ? -1.413 0.723 -10.946 1.00 54.22 79 LYS A O 1
ATOM 649 N N . THR A 1 80 ? -0.331 2.621 -10.411 1.00 54.41 80 THR A N 1
ATOM 650 C CA . THR A 1 80 ? 1.020 2.121 -10.643 1.00 54.41 80 THR A CA 1
ATOM 651 C C . THR A 1 80 ? 1.382 1.302 -9.412 1.00 54.41 80 THR A C 1
ATOM 653 O O . THR A 1 80 ? 1.736 1.849 -8.368 1.00 54.41 80 THR A O 1
ATOM 656 N N . THR A 1 81 ? 1.138 -0.001 -9.481 1.00 51.72 81 THR A N 1
ATOM 657 C CA . THR A 1 81 ? 1.664 -0.945 -8.500 1.00 51.72 81 THR A CA 1
ATOM 658 C C . THR A 1 81 ? 3.069 -1.283 -8.963 1.00 51.72 81 THR A C 1
ATOM 660 O O . THR A 1 81 ? 3.231 -1.791 -10.070 1.00 51.72 81 THR A O 1
ATOM 663 N N . ASP A 1 82 ? 4.067 -0.946 -8.157 1.00 51.38 82 ASP A N 1
ATOM 664 C CA . ASP A 1 82 ? 5.427 -1.420 -8.376 1.00 51.38 82 ASP A CA 1
ATOM 665 C C . ASP A 1 82 ? 5.467 -2.935 -8.106 1.00 51.38 82 ASP A C 1
ATOM 667 O O . ASP A 1 82 ? 4.960 -3.405 -7.081 1.00 51.38 82 ASP A O 1
ATOM 671 N N . ALA A 1 83 ? 5.976 -3.699 -9.074 1.00 58.94 83 ALA A N 1
ATOM 672 C CA . ALA A 1 83 ? 5.914 -5.160 -9.081 1.00 58.94 83 ALA A CA 1
ATOM 673 C C . ALA A 1 83 ? 6.868 -5.802 -8.061 1.00 58.94 83 ALA A C 1
ATOM 675 O O . ALA A 1 83 ? 6.658 -6.954 -7.686 1.00 58.94 83 ALA A O 1
ATOM 676 N N . GLU A 1 84 ? 7.878 -5.060 -7.600 1.00 57.22 84 GLU A N 1
ATOM 677 C CA . GLU A 1 84 ? 8.896 -5.548 -6.668 1.00 57.22 84 GLU A CA 1
ATOM 678 C C . GLU A 1 84 ? 8.505 -5.309 -5.202 1.00 57.22 84 GLU A C 1
ATOM 680 O O . GLU A 1 84 ? 8.615 -6.202 -4.365 1.00 57.22 84 GLU A O 1
ATOM 685 N N . SER A 1 85 ? 7.976 -4.124 -4.885 1.00 60.31 85 SER A N 1
ATOM 686 C CA . SER A 1 85 ? 7.634 -3.752 -3.507 1.00 60.31 85 SER A CA 1
ATOM 687 C C . SER A 1 85 ? 6.180 -4.050 -3.118 1.00 60.31 85 SER A C 1
ATOM 689 O O . SER A 1 85 ? 5.850 -4.101 -1.932 1.00 60.31 85 SER A O 1
ATOM 691 N N . GLY A 1 86 ? 5.276 -4.216 -4.092 1.00 59.56 86 GLY A N 1
ATOM 692 C CA . GLY A 1 86 ? 3.839 -4.388 -3.842 1.00 59.56 86 GLY A CA 1
ATOM 693 C C . GLY A 1 86 ? 3.162 -3.160 -3.210 1.00 59.56 86 GLY A C 1
ATOM 694 O O . GLY A 1 86 ? 1.978 -3.209 -2.857 1.00 59.56 86 GLY A O 1
ATOM 695 N N . ILE A 1 87 ? 3.882 -2.041 -3.063 1.00 55.69 87 ILE A N 1
ATOM 696 C CA . ILE A 1 87 ? 3.380 -0.829 -2.417 1.00 55.69 87 ILE A CA 1
ATOM 697 C C . ILE A 1 87 ? 2.608 -0.014 -3.454 1.00 55.69 87 ILE A C 1
ATOM 699 O O . ILE A 1 87 ? 3.159 0.534 -4.406 1.00 55.69 87 ILE A O 1
ATOM 703 N N . THR A 1 88 ? 1.292 0.100 -3.267 1.00 52.31 88 THR A N 1
ATOM 704 C CA . THR A 1 88 ? 0.463 0.923 -4.153 1.00 52.31 88 THR A CA 1
ATOM 705 C C . THR A 1 88 ? 0.610 2.401 -3.788 1.00 52.31 88 THR A C 1
ATOM 707 O O . THR A 1 88 ? -0.042 2.870 -2.850 1.00 52.31 88 THR A O 1
ATOM 710 N N . VAL A 1 89 ? 1.400 3.162 -4.545 1.00 53.97 89 VAL A N 1
ATOM 711 C CA . VAL A 1 89 ? 1.435 4.627 -4.422 1.00 53.97 89 VAL A CA 1
ATO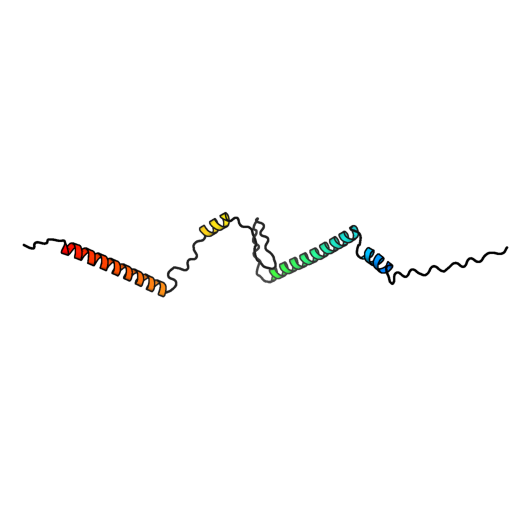M 712 C C . VAL A 1 89 ? 0.411 5.207 -5.391 1.00 53.97 89 VAL A C 1
ATOM 714 O O . VAL A 1 89 ? 0.614 5.270 -6.597 1.00 53.97 89 VAL A O 1
ATOM 717 N N . GLY A 1 90 ? -0.753 5.586 -4.870 1.00 57.53 90 GLY A N 1
ATOM 718 C CA . GLY A 1 90 ? -1.761 6.312 -5.634 1.00 57.53 90 GLY A CA 1
ATOM 719 C C . GLY A 1 90 ? -2.115 7.591 -4.906 1.00 57.53 90 GLY A C 1
ATOM 720 O O . GLY A 1 90 ? -2.515 7.528 -3.744 1.00 57.53 90 GLY A O 1
ATOM 721 N N . SER A 1 91 ? -2.028 8.735 -5.585 1.00 57.00 91 SER A N 1
ATOM 722 C CA . SER A 1 91 ? -2.588 9.978 -5.065 1.00 57.00 91 SER A CA 1
ATOM 723 C C . SER A 1 91 ? -4.103 9.793 -4.896 1.00 57.00 91 SER A C 1
ATOM 725 O O . SER A 1 91 ? -4.868 9.496 -5.826 1.00 57.00 91 SER A O 1
ATOM 727 N N . VAL A 1 92 ? -4.551 9.852 -3.647 1.00 58.38 92 VAL A N 1
ATOM 728 C CA . VAL A 1 92 ? -5.971 9.858 -3.307 1.00 58.38 92 VAL A CA 1
ATOM 729 C C . VAL A 1 92 ? -6.275 11.260 -2.814 1.00 58.38 92 VAL A C 1
ATOM 731 O O . VAL A 1 92 ? -5.658 11.722 -1.861 1.00 58.38 92 VAL A O 1
ATOM 734 N N . ALA A 1 93 ? -7.208 11.938 -3.484 1.00 61.47 93 ALA A N 1
ATOM 735 C CA . ALA A 1 93 ? -7.714 13.221 -3.021 1.00 61.47 93 ALA A CA 1
ATOM 736 C C . ALA A 1 93 ? -8.217 13.075 -1.579 1.00 61.47 93 ALA A C 1
ATOM 738 O O . ALA A 1 93 ? -8.921 12.114 -1.254 1.00 61.47 93 ALA A O 1
ATOM 739 N N . GLN A 1 94 ? -7.853 14.028 -0.726 1.00 63.38 94 GLN A N 1
ATOM 740 C CA . GLN A 1 94 ? -8.080 13.970 0.719 1.00 63.38 94 GLN A CA 1
ATOM 741 C C . GLN A 1 94 ? -9.567 13.766 1.071 1.00 63.38 94 GLN A C 1
ATOM 743 O O . GLN A 1 94 ? -9.884 13.005 1.982 1.00 63.38 94 GLN A O 1
ATOM 748 N N . ALA A 1 95 ? -10.476 14.329 0.268 1.00 66.12 95 ALA A N 1
ATOM 749 C CA . ALA A 1 95 ? -11.924 14.143 0.389 1.00 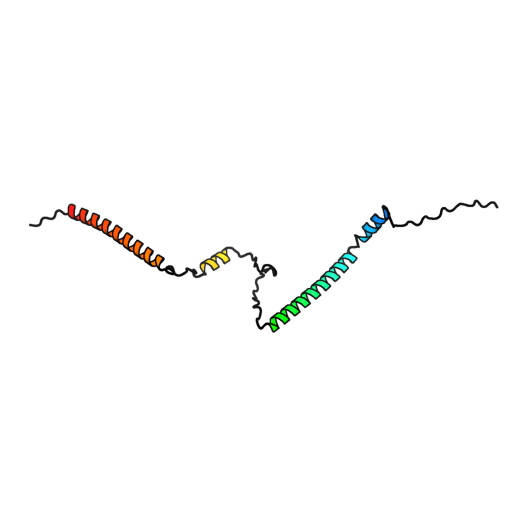66.12 95 ALA A CA 1
ATOM 750 C C . ALA A 1 95 ? -12.362 12.669 0.271 1.00 66.12 95 ALA A C 1
ATOM 752 O O . ALA A 1 95 ? -13.144 12.175 1.076 1.00 66.12 95 ALA A O 1
ATOM 753 N N . VAL A 1 96 ? -11.782 11.915 -0.668 1.00 66.75 96 VAL A N 1
ATOM 754 C CA . VAL A 1 96 ? -12.110 10.492 -0.871 1.00 66.75 96 VAL A CA 1
ATOM 755 C C . VAL A 1 96 ? -11.544 9.625 0.259 1.00 66.75 96 VAL A C 1
ATOM 757 O O . VAL A 1 96 ? -12.067 8.544 0.537 1.00 66.75 96 VAL A O 1
ATOM 760 N N . VAL A 1 97 ? -10.466 10.068 0.914 1.00 66.12 97 VAL A N 1
ATOM 761 C CA . VAL A 1 97 ? -9.952 9.419 2.130 1.00 66.12 97 VAL A CA 1
ATOM 762 C C . VAL A 1 97 ? -10.904 9.673 3.297 1.00 66.12 97 VAL A C 1
ATOM 764 O O . VAL A 1 97 ? -11.263 8.719 3.982 1.00 66.12 97 VAL A O 1
ATOM 767 N N . ALA A 1 98 ? -11.363 10.914 3.477 1.00 70.81 98 ALA A N 1
ATOM 768 C CA . ALA A 1 98 ? -12.290 11.292 4.542 1.00 70.81 98 ALA A CA 1
ATOM 769 C C . ALA A 1 98 ? -13.623 10.528 4.454 1.00 70.81 98 ALA A C 1
ATOM 771 O O . ALA A 1 98 ? -14.023 9.900 5.433 1.00 70.81 98 ALA A O 1
ATOM 772 N N . ASP A 1 99 ? -14.240 10.450 3.271 1.00 73.06 99 ASP A N 1
ATOM 773 C CA . ASP A 1 99 ? -15.488 9.694 3.077 1.00 73.06 99 ASP A CA 1
ATOM 774 C C . ASP A 1 99 ? -15.313 8.196 3.350 1.00 73.06 99 ASP A C 1
ATOM 776 O O . ASP A 1 99 ? -16.192 7.533 3.901 1.00 73.06 99 ASP A O 1
ATOM 780 N N . LYS A 1 100 ? -14.157 7.624 2.998 1.00 70.06 100 LYS A N 1
ATOM 781 C CA . LYS A 1 100 ? -13.860 6.213 3.291 1.00 70.06 100 LYS A CA 1
ATOM 782 C C . LYS A 1 100 ? -13.591 5.958 4.767 1.00 70.06 100 LYS A C 1
ATOM 784 O O . LYS A 1 100 ? -13.803 4.836 5.218 1.00 70.06 100 LYS A O 1
ATOM 789 N N . LEU A 1 101 ? -13.085 6.946 5.497 1.00 66.44 101 LEU A N 1
ATOM 790 C CA . LEU A 1 101 ? -12.914 6.860 6.943 1.00 66.44 101 LEU A CA 1
ATOM 791 C C . LEU A 1 101 ? -14.265 6.997 7.654 1.00 66.44 101 LEU A C 1
ATOM 793 O O . LEU A 1 101 ? -14.531 6.211 8.555 1.00 66.44 101 LEU A O 1
ATOM 797 N N . ALA A 1 102 ? -15.141 7.892 7.189 1.00 71.12 102 ALA A N 1
ATOM 798 C CA . ALA A 1 102 ? -16.491 8.067 7.729 1.00 71.12 102 ALA A CA 1
ATOM 799 C C . ALA A 1 102 ? -17.394 6.841 7.494 1.00 71.12 102 ALA A C 1
ATOM 801 O O . ALA A 1 102 ? -18.157 6.448 8.370 1.00 71.12 102 ALA A O 1
ATOM 802 N N . ASN A 1 103 ? -17.274 6.192 6.331 1.00 67.38 103 ASN A N 1
ATOM 803 C CA . ASN A 1 103 ? -18.076 5.013 5.980 1.00 67.38 103 ASN A CA 1
ATOM 804 C C . ASN A 1 103 ? -17.530 3.688 6.542 1.00 67.38 103 ASN A C 1
ATOM 806 O O . ASN A 1 103 ? -18.144 2.631 6.365 1.00 67.38 103 ASN A O 1
ATOM 810 N N . LYS A 1 104 ? -16.373 3.701 7.213 1.00 69.38 104 LYS A N 1
ATOM 811 C CA . LYS A 1 104 ? -15.888 2.524 7.932 1.00 69.38 104 LYS A CA 1
ATOM 812 C C . LYS A 1 104 ? -16.614 2.446 9.267 1.00 69.38 104 LYS A C 1
ATOM 814 O O . LYS A 1 104 ? -16.392 3.268 10.146 1.00 69.38 104 LYS A O 1
ATOM 819 N N . LYS A 1 105 ? -17.424 1.397 9.435 1.00 64.44 105 LYS A N 1
ATOM 820 C CA . LYS A 1 105 ? -17.873 0.952 10.761 1.00 64.44 105 LYS A CA 1
ATOM 821 C C . LYS A 1 105 ? -16.628 0.838 11.635 1.00 64.44 105 LYS A C 1
ATOM 823 O O . LYS A 1 105 ? -15.676 0.164 11.218 1.00 64.44 105 LYS A O 1
ATOM 828 N N . SER A 1 106 ? -16.598 1.526 12.775 1.00 62.75 106 SER A N 1
ATOM 829 C CA . SER A 1 106 ? -15.453 1.434 13.667 1.00 62.75 106 SER A CA 1
ATOM 830 C C . SER A 1 106 ? -15.262 -0.045 13.999 1.00 62.75 106 SER A C 1
ATOM 832 O O . SER A 1 106 ? -16.164 -0.731 14.478 1.00 62.75 106 SER A O 1
ATOM 834 N N . LYS A 1 107 ? -14.084 -0.583 13.665 1.00 61.44 107 LYS A N 1
ATOM 835 C CA . LYS A 1 107 ? -13.607 -1.850 14.229 1.00 61.44 107 LYS A CA 1
ATOM 836 C C . LYS A 1 107 ? -13.206 -1.567 15.672 1.00 61.44 107 LYS A C 1
ATOM 838 O O . LYS A 1 107 ? -12.058 -1.738 16.062 1.00 61.44 107 LYS A 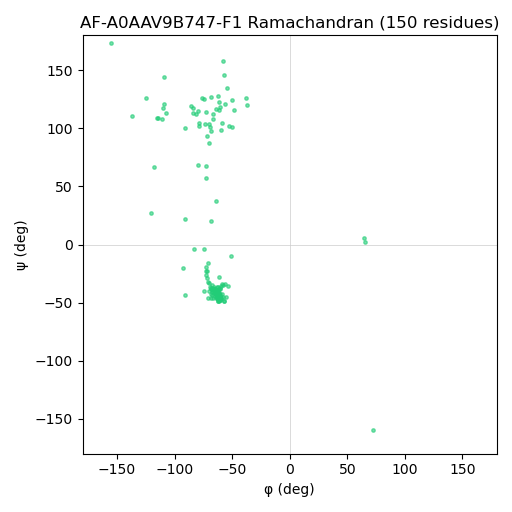O 1
ATOM 843 N N . GLU A 1 108 ? -14.147 -1.052 16.446 1.00 63.16 108 GLU A N 1
ATOM 844 C CA . GLU A 1 108 ? -14.031 -1.059 17.882 1.00 63.16 108 GLU A CA 1
ATOM 845 C C . GLU A 1 108 ? -14.199 -2.518 18.262 1.00 63.16 108 GLU A C 1
ATOM 847 O O . GLU A 1 108 ? -15.280 -3.104 18.181 1.00 63.16 108 GLU A O 1
ATOM 852 N N . VAL A 1 109 ? -13.065 -3.137 18.591 1.00 61.12 109 VAL A N 1
ATOM 853 C CA . VAL A 1 109 ? -13.042 -4.261 19.518 1.00 61.12 109 VAL A CA 1
ATOM 854 C C . VAL A 1 109 ? -14.083 -3.930 20.576 1.00 61.12 109 VAL A C 1
ATOM 856 O O . VAL A 1 109 ? -13.998 -2.849 21.159 1.00 61.12 109 VAL A O 1
ATOM 859 N N . SER A 1 110 ? -15.100 -4.790 20.718 1.00 65.81 110 SER A N 1
ATOM 860 C CA . SER A 1 110 ? -16.190 -4.592 21.675 1.00 65.81 110 SER A CA 1
ATOM 861 C C . SER A 1 110 ? -15.600 -3.992 22.946 1.00 65.81 110 SER A C 1
ATOM 863 O O . SER A 1 110 ? -14.624 -4.543 23.461 1.00 65.81 110 SER A O 1
ATOM 865 N N . LEU A 1 111 ? -16.141 -2.852 23.394 1.00 64.81 111 LEU A N 1
ATOM 866 C CA . LEU A 1 111 ? -15.639 -2.057 24.530 1.00 64.81 111 LEU A CA 1
ATOM 867 C C . LEU A 1 111 ? -15.422 -2.885 25.817 1.00 64.81 111 LEU A C 1
ATOM 869 O O . LEU A 1 111 ? -14.781 -2.420 26.754 1.00 64.81 111 LEU A O 1
ATOM 873 N N . ASP A 1 112 ? -15.896 -4.130 25.805 1.00 71.38 112 ASP A N 1
ATOM 874 C CA . ASP A 1 112 ? -15.920 -5.109 26.872 1.00 71.38 112 ASP A CA 1
ATOM 875 C C . ASP A 1 112 ? -15.161 -6.414 26.555 1.00 71.38 112 ASP A C 1
ATOM 877 O O . ASP A 1 112 ? -15.517 -7.483 27.068 1.00 71.38 112 ASP A O 1
ATOM 881 N N . PHE A 1 113 ? -14.141 -6.385 25.695 1.00 79.56 113 PHE A N 1
ATOM 882 C CA . PHE A 1 113 ? -13.374 -7.594 25.371 1.00 79.56 113 PHE A CA 1
ATOM 883 C C . PHE A 1 113 ? -12.729 -8.228 26.616 1.00 79.56 113 PHE A C 1
ATOM 885 O O . PHE A 1 113 ? -12.668 -9.454 26.730 1.00 79.56 113 PHE A O 1
ATOM 892 N N . TYR A 1 114 ? -12.301 -7.418 27.590 1.00 87.62 114 TYR A N 1
ATOM 893 C CA . TYR A 1 114 ? -11.648 -7.911 28.799 1.00 87.62 114 TYR A CA 1
ATOM 894 C C . TYR A 1 114 ? -12.505 -7.772 30.059 1.00 87.62 114 TYR A C 1
ATOM 896 O O . TYR A 1 114 ? -13.178 -6.775 30.308 1.00 87.62 114 TYR A O 1
ATOM 904 N N . ARG A 1 115 ? -12.389 -8.761 30.955 1.00 88.06 115 ARG A N 1
ATOM 905 C CA . ARG A 1 115 ? -13.122 -8.789 32.236 1.00 88.06 115 ARG A CA 1
ATOM 906 C C . ARG A 1 115 ? -12.792 -7.610 33.158 1.00 88.06 115 ARG A C 1
ATOM 908 O O . ARG A 1 115 ? -13.636 -7.239 33.971 1.00 88.06 115 ARG A O 1
ATOM 915 N N . PHE A 1 116 ? -11.587 -7.042 33.063 1.00 91.50 116 PHE A N 1
ATOM 916 C CA . PHE A 1 116 ? -11.197 -5.898 33.891 1.00 91.50 116 PHE A CA 1
ATOM 917 C C . PHE A 1 116 ? -11.943 -4.617 33.491 1.00 91.50 116 PHE A C 1
ATOM 919 O O . PHE A 1 116 ? -12.325 -3.868 34.382 1.00 91.50 116 PHE A O 1
ATOM 926 N N . GLN A 1 117 ? -12.262 -4.433 32.202 1.00 89.44 117 GLN A N 1
ATOM 927 C CA . GLN A 1 117 ? -13.014 -3.273 31.700 1.00 89.44 117 GLN A CA 1
ATOM 928 C C . GLN A 1 117 ? -14.399 -3.198 32.354 1.00 89.44 117 GLN A C 1
ATOM 930 O O . GLN A 1 117 ? -14.777 -2.170 32.910 1.00 89.44 117 GLN A O 1
ATOM 935 N N . LYS A 1 118 ? -15.108 -4.336 32.417 1.00 88.62 118 LYS A N 1
ATOM 936 C CA . LYS A 1 118 ? -16.410 -4.435 33.102 1.00 88.62 118 LYS A CA 1
ATOM 937 C C . LYS A 1 118 ? -16.314 -4.118 34.595 1.00 88.62 118 LYS A C 1
ATOM 939 O O . LYS A 1 118 ? -17.177 -3.436 35.141 1.00 88.62 118 LYS A O 1
ATOM 944 N N . ARG A 1 119 ? -15.268 -4.612 35.266 1.00 93.69 119 ARG A N 1
ATOM 945 C CA . ARG A 1 119 ? -15.060 -4.385 36.705 1.00 93.69 119 ARG A CA 1
ATOM 946 C C . ARG A 1 119 ? -14.759 -2.914 37.005 1.00 93.69 119 ARG A C 1
ATOM 948 O O . ARG A 1 119 ? -15.267 -2.383 37.989 1.00 93.69 119 ARG A O 1
ATOM 955 N N . GLU A 1 120 ? -13.948 -2.266 36.177 1.00 93.06 120 GLU A N 1
ATOM 956 C CA . GLU A 1 120 ? -13.632 -0.842 36.312 1.00 93.06 120 GLU A CA 1
ATOM 957 C C . GLU A 1 120 ? -14.852 0.036 36.036 1.00 93.06 120 GLU A C 1
ATOM 959 O O . GLU A 1 120 ? -15.138 0.928 36.831 1.00 93.06 120 GLU A O 1
ATOM 964 N N . ALA A 1 121 ? -15.626 -0.266 34.990 1.00 92.50 121 ALA A N 1
ATOM 965 C CA . ALA A 1 121 ? -16.870 0.441 34.693 1.00 92.50 121 ALA A CA 1
ATOM 966 C C . ALA A 1 121 ? -17.856 0.383 35.875 1.00 92.50 121 ALA A C 1
ATOM 968 O O . ALA A 1 121 ? -18.328 1.422 36.335 1.00 92.50 121 ALA A O 1
ATOM 969 N N . GLN A 1 122 ? -18.082 -0.811 36.440 1.00 94.19 122 GLN A N 1
ATOM 970 C CA . GLN A 1 122 ? -18.934 -0.992 37.623 1.00 94.19 122 GLN A CA 1
ATOM 971 C C . GLN A 1 122 ? -18.403 -0.237 38.848 1.00 94.19 122 GLN A C 1
ATOM 973 O O . GLN A 1 122 ? -19.167 0.396 39.576 1.00 94.19 122 GLN A O 1
ATOM 978 N N . ARG A 1 123 ? -17.086 -0.273 39.090 1.00 96.50 123 ARG A N 1
ATOM 979 C CA . ARG A 1 123 ? -16.467 0.466 40.199 1.00 96.50 123 ARG A CA 1
ATOM 980 C C . ARG A 1 123 ? -16.685 1.973 40.051 1.00 96.50 123 ARG A C 1
ATOM 982 O O . ARG A 1 123 ? -17.029 2.631 41.033 1.00 96.50 123 ARG A O 1
ATOM 989 N N . ASN A 1 124 ? -16.494 2.503 38.846 1.00 96.06 124 ASN A N 1
ATOM 990 C CA . ASN A 1 124 ? -16.674 3.923 38.554 1.00 96.06 124 ASN A CA 1
ATOM 991 C C . ASN A 1 124 ? -18.134 4.347 38.751 1.00 96.06 124 ASN A C 1
ATOM 993 O O . ASN A 1 124 ? -18.394 5.373 39.378 1.00 96.06 124 ASN A O 1
ATOM 997 N N . GLU A 1 125 ? -19.086 3.528 38.302 1.00 96.50 125 GLU A N 1
ATOM 998 C CA . GLU A 1 125 ? -20.516 3.768 38.510 1.00 96.50 125 GLU A CA 1
ATOM 999 C C . GLU A 1 125 ? -20.882 3.808 40.004 1.00 96.50 125 GLU A C 1
ATOM 1001 O O . GLU A 1 125 ? -21.529 4.755 40.460 1.00 96.50 125 GLU A O 1
ATOM 1006 N N . ILE A 1 126 ? -20.401 2.842 40.796 1.00 97.75 126 ILE A N 1
ATOM 1007 C CA . ILE A 1 126 ? -20.620 2.814 42.252 1.00 97.75 126 ILE A CA 1
ATOM 1008 C C . ILE A 1 126 ? -20.030 4.064 42.917 1.00 97.75 126 ILE A C 1
ATOM 1010 O O . ILE A 1 126 ? -20.687 4.685 43.754 1.00 97.75 126 ILE A O 1
ATOM 1014 N N . MET A 1 127 ? -18.817 4.466 42.532 1.00 97.38 127 MET A N 1
ATOM 1015 C CA . MET A 1 127 ? -18.166 5.662 43.074 1.00 97.38 127 MET A CA 1
ATOM 1016 C C . MET A 1 127 ? -18.961 6.937 42.751 1.00 97.38 127 MET A C 1
ATOM 1018 O O . MET A 1 127 ? -19.146 7.797 43.617 1.00 97.38 127 MET A O 1
ATOM 1022 N N . MET A 1 128 ? -19.494 7.046 41.530 1.00 97.38 128 MET A N 1
ATOM 1023 C CA . MET A 1 128 ? -20.369 8.154 41.140 1.00 97.38 128 MET A CA 1
ATOM 1024 C C . MET A 1 128 ? -21.666 8.179 41.958 1.00 97.38 128 MET A C 1
ATOM 1026 O O . MET A 1 128 ? -22.094 9.251 42.392 1.00 97.38 128 MET A O 1
ATOM 1030 N N . LEU A 1 129 ? -22.288 7.019 42.191 1.00 97.75 129 LEU A N 1
ATOM 1031 C CA . LEU A 1 129 ? -23.504 6.908 43.002 1.00 97.75 129 LEU A CA 1
ATOM 1032 C C . LEU A 1 129 ? -23.259 7.304 44.461 1.00 97.75 129 LEU A C 1
ATOM 1034 O O . LEU A 1 129 ? -24.054 8.054 45.026 1.00 97.75 129 LEU A O 1
ATOM 1038 N N . GLN A 1 130 ? -22.145 6.865 45.052 1.00 97.69 130 GLN A N 1
ATOM 1039 C CA . GLN A 1 130 ? -21.758 7.251 46.412 1.00 97.69 130 GLN A CA 1
ATOM 1040 C C . GLN A 1 130 ? -21.564 8.766 46.534 1.00 97.69 130 GLN A C 1
ATOM 1042 O O . GLN A 1 130 ? -22.119 9.383 47.442 1.00 97.69 130 GLN A O 1
ATOM 1047 N N . SER A 1 131 ? -20.862 9.385 45.577 1.00 97.81 131 SER A N 1
ATOM 1048 C CA . SER A 1 131 ? -20.662 10.839 45.563 1.00 97.81 131 SER A CA 1
ATOM 1049 C C . SER A 1 131 ? -21.989 11.605 45.492 1.00 97.81 131 SER A C 1
ATOM 1051 O O . SER A 1 131 ? -22.215 12.531 46.275 1.00 97.81 131 SER A O 1
ATOM 1053 N N . LYS A 1 132 ? -22.907 11.186 44.609 1.00 98.00 132 LYS A N 1
ATOM 1054 C CA . LYS A 1 132 ? -24.249 11.785 44.506 1.00 98.00 132 LYS A CA 1
ATOM 1055 C C . LYS A 1 132 ? -25.050 11.610 45.797 1.00 98.00 132 LYS A C 1
ATOM 1057 O O . LYS A 1 132 ? -25.650 12.566 46.282 1.00 98.00 132 LYS A O 1
ATOM 1062 N N . PHE A 1 133 ? -25.005 10.423 46.397 1.00 98.19 133 PHE A N 1
ATOM 1063 C CA . PHE A 1 133 ? -25.704 10.147 47.648 1.00 98.19 133 PHE A CA 1
ATOM 1064 C C . PHE A 1 133 ? -25.200 11.021 48.802 1.00 98.19 133 PHE A C 1
ATOM 1066 O O . PHE A 1 133 ? -25.996 11.534 49.587 1.00 98.19 133 PHE A O 1
ATOM 1073 N N . GLU A 1 134 ? -23.888 11.243 48.905 1.00 97.62 134 GLU A N 1
ATOM 1074 C CA . GLU A 1 134 ? -23.322 12.147 49.909 1.00 97.62 134 GLU A CA 1
ATOM 1075 C C . GLU A 1 134 ? -23.765 13.599 49.708 1.00 97.62 134 GLU A C 1
ATOM 1077 O O . GLU A 1 134 ? -24.060 14.292 50.687 1.00 97.62 134 GLU A O 1
ATOM 1082 N N . GLN A 1 135 ? -23.836 14.062 48.457 1.00 97.75 135 GLN A N 1
ATOM 1083 C CA . GLN A 1 135 ? -24.343 15.397 48.129 1.00 97.75 135 GLN A CA 1
ATOM 1084 C C . GLN A 1 135 ? -25.809 15.546 48.547 1.00 97.75 135 GLN A C 1
ATOM 1086 O O . GLN A 1 135 ? -26.162 16.508 49.235 1.00 97.75 135 GLN A O 1
ATOM 1091 N N . ASP A 1 136 ? -26.648 14.567 48.212 1.00 97.38 136 ASP A N 1
ATOM 1092 C CA . ASP A 1 136 ? -28.062 14.583 48.580 1.00 97.38 136 ASP A CA 1
ATOM 1093 C C . ASP A 1 136 ? -28.260 14.452 50.091 1.00 97.38 136 ASP A C 1
ATOM 1095 O O . ASP A 1 136 ? -29.079 15.166 50.674 1.00 97.38 136 ASP A O 1
ATOM 1099 N N . ARG A 1 137 ? -27.451 13.633 50.772 1.00 97.25 137 ARG A N 1
ATOM 1100 C CA . ARG A 1 137 ? -27.455 13.537 52.236 1.00 97.25 137 ARG A CA 1
ATOM 1101 C C . ARG A 1 137 ? -27.162 14.892 52.882 1.00 97.25 137 ARG A C 1
ATOM 1103 O O . ARG A 1 137 ? -27.880 15.283 53.804 1.00 97.25 137 ARG A O 1
ATOM 1110 N N . LYS A 1 138 ? -26.159 15.626 52.382 1.00 96.81 138 LYS A N 1
ATOM 1111 C CA . LYS A 1 138 ? -25.833 16.986 52.850 1.00 96.81 138 LYS A CA 1
ATOM 1112 C C . LYS A 1 138 ? -26.986 17.959 52.586 1.00 96.81 138 LYS A C 1
ATOM 1114 O O . LYS A 1 138 ? -27.381 18.693 53.491 1.00 96.81 138 LYS A O 1
ATOM 1119 N N . ARG A 1 139 ? -27.586 17.920 51.392 1.00 96.88 139 ARG A N 1
ATOM 1120 C CA . ARG A 1 139 ? -28.742 18.759 51.031 1.00 96.88 139 ARG A CA 1
ATOM 1121 C C . ARG A 1 139 ? -29.951 18.490 51.935 1.00 96.88 139 ARG A C 1
ATOM 1123 O O . ARG A 1 139 ? -30.559 19.429 52.445 1.00 96.88 139 ARG A O 1
ATOM 1130 N N . ILE A 1 140 ? -30.288 17.224 52.183 1.00 95.44 140 ILE A N 1
ATOM 1131 C CA . ILE A 1 140 ? -31.409 16.848 53.058 1.00 95.44 140 ILE A CA 1
ATOM 1132 C C . ILE A 1 140 ? -31.145 17.287 54.501 1.00 95.44 140 ILE A C 1
ATOM 1134 O O . ILE A 1 140 ? -32.066 17.751 55.171 1.00 95.44 140 ILE A O 1
ATOM 1138 N N . GLN A 1 141 ? -29.907 17.177 54.991 1.00 94.75 141 GLN A N 1
ATOM 1139 C CA . GLN A 1 141 ? -29.542 17.677 56.320 1.00 94.75 141 GLN A CA 1
ATOM 1140 C C . GLN A 1 141 ? -29.735 19.193 56.434 1.00 94.75 141 GLN A C 1
ATOM 1142 O O . GLN A 1 141 ? -30.330 19.647 57.409 1.00 94.75 141 GLN A O 1
ATOM 1147 N N . GLN A 1 142 ? -29.318 19.961 55.422 1.00 94.50 142 GLN A N 1
ATOM 1148 C CA . GLN A 1 142 ? -29.552 21.408 55.373 1.00 94.50 142 GLN A CA 1
ATOM 1149 C C . GLN A 1 142 ? -31.050 21.741 55.381 1.00 94.50 142 GLN A C 1
ATOM 1151 O O . GLN A 1 142 ? -31.490 22.577 56.168 1.00 94.50 142 GLN A O 1
ATOM 1156 N N . LEU A 1 143 ? -31.855 21.041 54.573 1.00 92.94 143 LEU A N 1
ATOM 1157 C CA . LEU A 1 143 ? -33.311 21.225 54.544 1.00 92.94 143 LEU A CA 1
ATOM 1158 C C . LEU A 1 143 ? -33.972 20.855 55.877 1.00 92.94 143 LEU A C 1
ATOM 1160 O O . LEU A 1 143 ? -34.873 21.555 56.331 1.00 92.94 143 LEU A O 1
ATOM 1164 N N . ARG A 1 144 ? -33.519 19.778 56.528 1.00 90.00 144 ARG A N 1
ATOM 1165 C CA . ARG A 1 144 ? -33.995 19.378 57.860 1.00 90.00 144 ARG A CA 1
ATOM 1166 C C . ARG A 1 144 ? -33.666 20.423 58.920 1.00 90.00 144 ARG A C 1
ATOM 1168 O O . ARG A 1 144 ? -34.536 20.723 59.726 1.00 90.00 144 ARG A O 1
ATOM 1175 N N . ALA A 1 145 ? -32.458 20.984 58.897 1.00 90.69 145 ALA A N 1
ATOM 1176 C CA . ALA A 1 145 ? -32.050 22.036 59.825 1.00 90.69 145 ALA A CA 1
ATOM 1177 C C . ALA A 1 145 ? -32.821 23.348 59.591 1.00 90.69 145 ALA A C 1
ATOM 1179 O O . ALA A 1 145 ? -33.208 24.017 60.544 1.00 90.69 145 ALA A O 1
ATOM 1180 N N . ALA A 1 146 ? -33.091 23.699 58.329 1.00 89.62 146 ALA A N 1
ATOM 1181 C CA . ALA A 1 146 ? -33.882 24.877 57.972 1.00 89.62 146 ALA A CA 1
ATOM 1182 C C . ALA A 1 146 ? -35.385 24.711 58.272 1.00 89.62 146 ALA A C 1
ATOM 1184 O O . ALA A 1 146 ? -36.114 25.697 58.420 1.00 89.62 146 ALA A O 1
ATOM 1185 N N . ARG A 1 147 ? -35.876 23.469 58.354 1.00 88.00 147 ARG A N 1
ATOM 1186 C CA . ARG A 1 147 ? -37.287 23.174 58.596 1.00 88.00 147 ARG A CA 1
ATOM 1187 C C . ARG A 1 147 ? -37.656 23.476 60.050 1.00 88.00 147 ARG A C 1
ATOM 1189 O O . ARG A 1 147 ? -37.269 22.770 60.975 1.00 88.00 147 ARG A O 1
ATOM 1196 N N . LYS A 1 148 ? -38.520 24.473 60.241 1.00 79.44 148 LYS A N 1
ATOM 1197 C CA . LYS A 1 148 ? -39.133 24.823 61.534 1.00 79.44 148 LYS A CA 1
ATOM 1198 C C . LYS A 1 148 ? -40.305 23.890 61.852 1.00 79.44 148 LYS A C 1
ATOM 1200 O O . LYS A 1 148 ? -41.465 24.290 61.796 1.00 79.44 148 LYS A O 1
ATOM 1205 N N . PHE A 1 149 ? -40.012 22.620 62.112 1.00 82.31 149 PHE A N 1
ATOM 1206 C CA . PHE A 1 149 ? -41.040 21.640 62.457 1.00 82.31 149 PHE A CA 1
ATOM 1207 C C . PHE A 1 149 ? -41.544 21.863 63.890 1.00 82.31 149 PHE A C 1
ATOM 1209 O O . PHE A 1 149 ? -40.748 21.887 64.825 1.00 82.31 14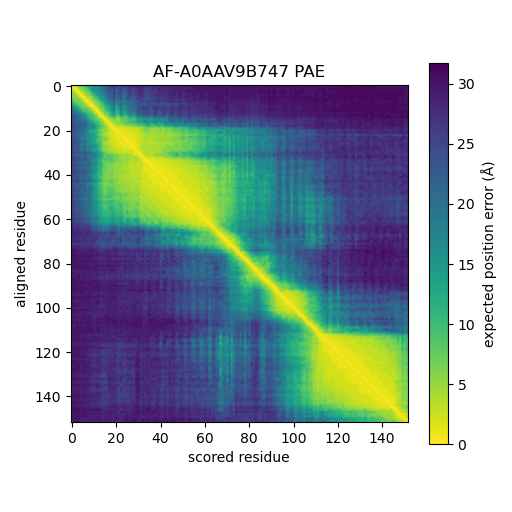9 PHE A O 1
ATOM 1216 N N . ARG A 1 150 ? -42.861 22.026 64.055 1.00 81.19 150 ARG A N 1
ATOM 1217 C CA . ARG A 1 150 ? -43.541 22.144 65.352 1.00 81.19 150 ARG A CA 1
ATOM 1218 C C . ARG A 1 150 ? -44.444 20.916 65.534 1.00 81.19 150 ARG A C 1
ATOM 1220 O O . ARG A 1 150 ? -45.396 20.794 64.772 1.00 81.19 150 ARG A O 1
ATOM 1227 N N . PRO A 1 151 ? -44.107 19.981 66.439 1.00 84.81 151 PRO A N 1
ATOM 1228 C CA . PRO A 1 151 ? -44.781 18.685 66.537 1.00 84.81 151 PRO A CA 1
ATOM 1229 C C . PRO A 1 151 ? -45.973 18.655 67.512 1.00 84.81 151 PRO A C 1
ATOM 1231 O O . PRO A 1 151 ? -46.340 17.577 67.968 1.00 84.81 151 PRO A O 1
ATOM 1234 N N . TYR A 1 152 ? -46.567 19.807 67.824 1.00 74.75 152 TYR A N 1
ATOM 1235 C CA . TYR A 1 152 ? -47.776 19.944 68.637 1.00 74.75 152 TYR A CA 1
ATOM 1236 C C . TYR A 1 152 ? -48.691 20.987 68.004 1.00 74.75 152 TYR A C 1
ATOM 1238 O O . TYR A 1 152 ? -48.132 21.977 67.465 1.00 74.75 152 TYR A O 1
#

Mean predicted aligned error: 19.45 Å

Sequence (152 aa):
MEEEEVDEIPMVDEDCSGGMKKWLVEYHRSRPGLAILQERIDDFTTAHEAQLEQERKEREERAAEGGWTVVTHHKGRKKTTDAESGITVGSVAQAVVADKLANKKSKEVSLDFYRFQKREAQRNEIMMLQSKFEQDRKRIQQLRAARKFRPY

Radius of gyration: 46.31 Å; Cα contacts (8 Å, |Δi|>4): 24; chains: 1; bounding box: 122×51×137 Å

Organism: Acorus gramineus (NCBI:txid55184)

Nearest PDB structures (foldseek):
  2emf-assembly1_A  TM=3.422E-01  e=4.909E+00  Homo sapiens

pLDDT: mean 77.74, std 16.28, range [43.25, 98.19]